Protein AF-A0A919UBG7-F1 (afdb_monomer_lite)

pLDDT: mean 87.32, std 10.11, range [52.06, 95.25]

Foldseek 3Di:
DLVVLVVQLVVLQVQLVVLVVQLVCCVVVVPVVSVVVSVVSNVSSVVSNVVSVVVNVVVVVVD

Structure (mmCIF, N/CA/C/O backbone):
data_AF-A0A919UBG7-F1
#
_entry.id   AF-A0A919UBG7-F1
#
loop_
_atom_site.group_PDB
_atom_site.id
_atom_site.type_symbol
_atom_site.label_atom_id
_atom_site.label_alt_id
_atom_site.label_comp_id
_atom_site.label_asym_id
_atom_site.label_entity_id
_atom_site.label_seq_id
_atom_site.pdbx_PDB_ins_code
_atom_site.Cartn_x
_atom_site.Cartn_y
_atom_site.Cartn_z
_atom_site.occupancy
_a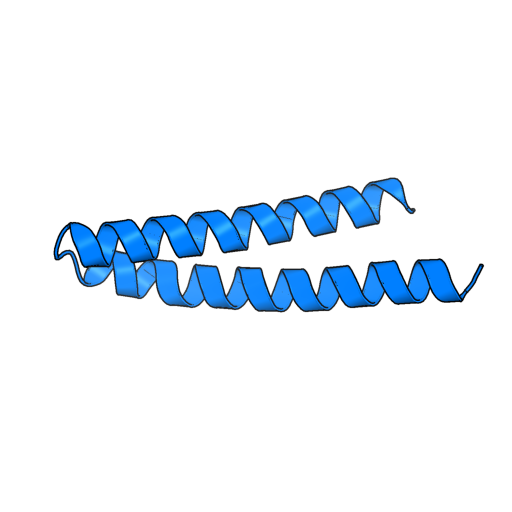tom_site.B_iso_or_equiv
_atom_site.auth_seq_id
_atom_site.auth_comp_id
_atom_site.auth_asym_id
_atom_site.auth_atom_id
_atom_site.pdbx_PDB_model_num
ATOM 1 N N . MET A 1 1 ? -13.973 8.881 19.153 1.00 58.00 1 MET A N 1
ATOM 2 C CA . MET A 1 1 ? -14.049 7.406 18.989 1.00 58.00 1 MET A CA 1
ATOM 3 C C . MET A 1 1 ? -14.452 7.004 17.564 1.00 58.00 1 MET A C 1
ATOM 5 O O . MET A 1 1 ? -13.626 6.436 16.861 1.00 58.00 1 MET A O 1
ATOM 9 N N . ALA A 1 2 ? -15.688 7.270 17.106 1.00 64.12 2 ALA A N 1
ATOM 10 C CA . ALA A 1 2 ? -16.139 6.860 15.760 1.00 64.12 2 ALA A CA 1
ATOM 11 C C . ALA A 1 2 ? -15.547 7.718 14.619 1.00 64.12 2 ALA A C 1
ATOM 13 O O . ALA A 1 2 ? -15.182 7.183 13.572 1.00 64.12 2 ALA A O 1
ATOM 14 N N . GLU A 1 3 ? -15.399 9.026 14.847 1.00 73.94 3 GLU A N 1
ATOM 15 C CA . GLU A 1 3 ? -14.742 9.968 13.926 1.00 73.94 3 GLU A CA 1
ATOM 16 C C . GLU A 1 3 ? -13.265 9.595 13.691 1.00 73.94 3 GLU A C 1
ATOM 18 O O . GLU A 1 3 ? -12.810 9.497 12.553 1.00 73.94 3 GLU A O 1
ATOM 23 N N . ASP A 1 4 ? -12.533 9.284 14.766 1.00 77.62 4 ASP A N 1
ATOM 24 C CA . ASP A 1 4 ? -11.114 8.900 14.707 1.00 77.62 4 ASP A CA 1
ATOM 25 C C . ASP A 1 4 ? -10.909 7.602 13.921 1.00 77.62 4 ASP A C 1
ATOM 27 O O . ASP A 1 4 ? -9.984 7.484 13.117 1.00 77.62 4 ASP A O 1
ATOM 31 N N . ALA A 1 5 ? -11.809 6.631 14.104 1.00 72.88 5 ALA A N 1
ATOM 32 C CA . ALA A 1 5 ? -11.782 5.375 13.365 1.00 72.88 5 ALA A CA 1
ATOM 33 C C . ALA A 1 5 ? -12.056 5.588 11.865 1.00 72.88 5 ALA A C 1
ATOM 35 O O . ALA A 1 5 ? -11.384 4.974 11.033 1.00 72.88 5 ALA A O 1
ATOM 36 N N . ARG A 1 6 ? -12.977 6.497 11.505 1.00 78.19 6 ARG A N 1
ATOM 37 C CA . ARG A 1 6 ? -13.217 6.890 10.105 1.00 78.19 6 ARG A CA 1
ATOM 38 C C . ARG A 1 6 ? -12.026 7.621 9.496 1.00 78.19 6 ARG A C 1
ATOM 40 O O . ARG A 1 6 ? -11.638 7.284 8.381 1.00 78.19 6 ARG A O 1
ATOM 47 N N . LYS A 1 7 ? -11.408 8.566 10.214 1.00 84.38 7 LYS A N 1
ATOM 48 C CA . LYS A 1 7 ? -10.186 9.246 9.748 1.00 84.38 7 LYS A CA 1
ATOM 49 C C . LYS A 1 7 ? -9.055 8.248 9.516 1.00 84.38 7 LYS A C 1
ATOM 51 O O . LYS A 1 7 ? -8.428 8.269 8.463 1.00 84.38 7 LYS A O 1
ATOM 56 N N . LYS A 1 8 ? -8.842 7.314 10.446 1.00 84.50 8 LYS A N 1
ATOM 57 C CA . LYS A 1 8 ? -7.811 6.272 10.316 1.00 84.50 8 LYS A CA 1
ATOM 58 C C . LYS A 1 8 ? -8.081 5.344 9.128 1.00 84.50 8 LYS A C 1
ATOM 60 O O . LYS A 1 8 ? -7.148 4.991 8.415 1.00 84.50 8 LYS A O 1
ATOM 65 N N . LEU A 1 9 ? -9.343 4.988 8.881 1.00 88.44 9 LEU A N 1
ATOM 66 C CA . LEU A 1 9 ? -9.754 4.239 7.690 1.00 88.44 9 LEU A CA 1
ATOM 67 C C . LEU A 1 9 ? -9.465 5.022 6.399 1.00 88.44 9 LEU A C 1
ATOM 69 O O . LEU A 1 9 ? -8.931 4.456 5.448 1.00 88.44 9 LEU A O 1
ATOM 73 N N . ALA A 1 10 ? -9.789 6.318 6.374 1.00 90.56 10 ALA A N 1
ATOM 74 C CA . ALA A 1 10 ? -9.535 7.188 5.229 1.00 90.56 10 ALA A CA 1
ATOM 75 C C . ALA A 1 10 ? -8.035 7.296 4.916 1.00 90.56 10 ALA A C 1
ATOM 77 O O . ALA A 1 10 ? -7.657 7.171 3.755 1.00 90.56 10 ALA A O 1
ATOM 78 N N . VAL A 1 11 ? -7.180 7.424 5.937 1.00 93.31 11 VAL A N 1
ATOM 79 C CA . VAL A 1 11 ? -5.716 7.432 5.767 1.00 93.31 11 VAL A CA 1
ATOM 80 C C . VAL A 1 11 ? -5.234 6.147 5.097 1.00 93.31 11 VAL A C 1
ATOM 82 O O . VAL A 1 11 ? -4.548 6.211 4.083 1.00 93.31 11 VAL A O 1
ATOM 85 N N . TRP A 1 12 ? -5.638 4.975 5.595 1.00 93.62 12 TRP A N 1
ATOM 86 C CA . TRP A 1 12 ? -5.234 3.703 4.980 1.00 93.62 12 TRP A CA 1
ATOM 87 C C . TRP A 1 12 ? -5.743 3.542 3.550 1.00 93.62 12 TRP A C 1
ATOM 89 O O . TRP A 1 12 ? -5.048 2.985 2.702 1.00 93.62 12 TRP A O 1
ATOM 99 N N . ARG A 1 13 ? -6.934 4.072 3.263 1.00 92.50 13 ARG A N 1
ATOM 100 C CA . ARG A 1 13 ? -7.498 4.072 1.913 1.00 92.50 13 ARG A CA 1
ATOM 101 C C . ARG A 1 13 ? -6.668 4.934 0.965 1.00 92.50 13 ARG A C 1
ATOM 103 O O . ARG A 1 13 ? -6.408 4.503 -0.151 1.00 92.50 13 ARG A O 1
ATOM 110 N N . ILE A 1 14 ? -6.221 6.106 1.417 1.00 94.44 14 ILE A N 1
ATOM 111 C CA . ILE A 1 14 ? -5.330 6.982 0.644 1.00 94.44 14 ILE A CA 1
ATOM 112 C C . ILE A 1 14 ? -3.998 6.278 0.382 1.00 94.44 14 ILE A C 1
ATOM 114 O O . ILE A 1 14 ? -3.563 6.237 -0.762 1.00 94.44 14 ILE A O 1
ATOM 118 N N . VAL A 1 15 ? -3.386 5.661 1.397 1.00 93.06 15 VAL A N 1
ATOM 119 C CA . VAL A 1 15 ? -2.114 4.930 1.236 1.00 93.06 15 VAL A CA 1
ATOM 120 C C . VAL A 1 15 ? -2.239 3.814 0.193 1.00 93.06 15 VAL A C 1
ATOM 122 O O . VAL A 1 15 ? -1.391 3.706 -0.690 1.00 93.06 15 VAL A O 1
ATOM 125 N N . ALA A 1 16 ? -3.316 3.023 0.246 1.00 93.31 16 ALA A N 1
ATOM 126 C CA . ALA A 1 16 ? -3.568 1.970 -0.738 1.00 93.31 16 ALA A CA 1
ATOM 127 C C . ALA A 1 16 ? -3.727 2.529 -2.162 1.00 93.31 16 ALA A C 1
ATOM 129 O O . ALA A 1 16 ? -3.168 1.975 -3.106 1.00 93.31 16 ALA A O 1
ATOM 130 N N . LEU A 1 17 ? -4.460 3.638 -2.316 1.00 94.06 17 LEU A N 1
ATOM 131 C CA . LEU A 1 17 ? -4.672 4.285 -3.613 1.00 94.06 17 LEU A CA 1
ATOM 132 C C . LEU A 1 17 ? -3.381 4.880 -4.179 1.00 94.06 17 LEU A C 1
ATOM 134 O O . LEU A 1 17 ? -3.104 4.697 -5.358 1.00 94.06 17 LEU A O 1
ATOM 138 N N . VAL A 1 18 ? -2.573 5.543 -3.351 1.00 94.19 18 VAL A N 1
ATOM 139 C CA . VAL A 1 18 ? -1.269 6.086 -3.762 1.00 94.19 18 VAL A CA 1
ATOM 140 C C . VAL A 1 18 ? -0.344 4.961 -4.227 1.00 94.19 18 VAL A C 1
ATOM 142 O O . VAL A 1 18 ? 0.272 5.078 -5.283 1.00 94.19 18 VAL A O 1
ATOM 145 N N . GLY A 1 19 ? -0.302 3.848 -3.488 1.00 91.94 19 GLY A N 1
ATOM 146 C CA . GLY A 1 19 ? 0.412 2.642 -3.904 1.00 91.94 19 GLY A CA 1
ATOM 147 C C . GLY A 1 19 ? -0.045 2.122 -5.269 1.00 91.94 19 GLY A C 1
ATOM 148 O O . GLY A 1 19 ? 0.774 1.849 -6.147 1.00 91.94 19 GLY A O 1
ATOM 149 N N . LEU A 1 20 ? -1.357 2.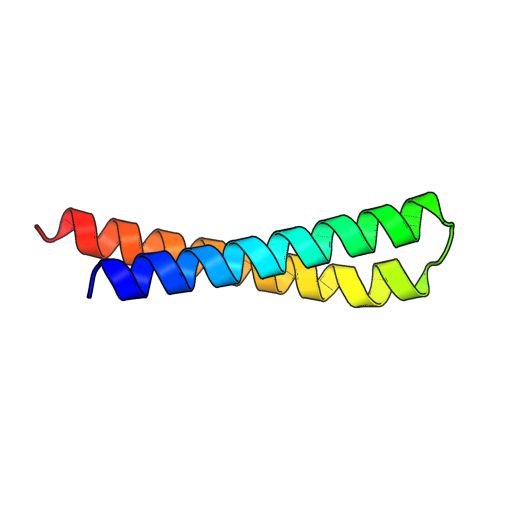008 -5.466 1.00 93.56 20 LEU A N 1
ATOM 150 C CA . LEU A 1 20 ? -1.921 1.497 -6.711 1.00 93.56 20 LEU A CA 1
ATOM 151 C C . LEU A 1 20 ? -1.596 2.410 -7.901 1.00 93.56 20 LEU A C 1
ATOM 153 O O . LEU A 1 20 ? -1.161 1.927 -8.943 1.00 93.56 20 LEU A O 1
ATOM 157 N N . VAL A 1 21 ? -1.777 3.723 -7.736 1.00 94.75 21 VAL A N 1
ATOM 158 C CA . VAL A 1 21 ? -1.480 4.720 -8.775 1.00 94.75 21 VAL A CA 1
ATOM 159 C C . VAL A 1 21 ? 0.007 4.709 -9.121 1.00 94.75 21 VAL A C 1
ATOM 161 O O . VAL A 1 21 ? 0.351 4.720 -10.299 1.00 94.75 21 VAL A O 1
ATOM 164 N N . GLY A 1 22 ? 0.887 4.624 -8.122 1.00 92.81 22 GLY A N 1
ATOM 165 C CA . GLY A 1 22 ? 2.329 4.541 -8.346 1.00 92.81 22 GLY A CA 1
ATOM 166 C C . GLY A 1 22 ? 2.754 3.268 -9.086 1.00 92.81 22 GLY A C 1
ATOM 167 O O . GLY A 1 22 ? 3.593 3.340 -9.982 1.00 92.81 22 GLY A O 1
ATOM 168 N N . ASN A 1 23 ? 2.130 2.120 -8.795 1.00 92.06 23 ASN A N 1
ATOM 169 C CA . ASN A 1 23 ? 2.338 0.895 -9.581 1.00 92.06 23 ASN A CA 1
ATOM 170 C C . ASN A 1 23 ? 1.857 1.047 -11.019 1.00 92.06 23 ASN A C 1
ATOM 172 O O . ASN A 1 23 ? 2.579 0.688 -11.943 1.00 92.06 23 ASN A O 1
ATOM 176 N N . ALA A 1 24 ? 0.646 1.571 -11.213 1.00 92.25 24 A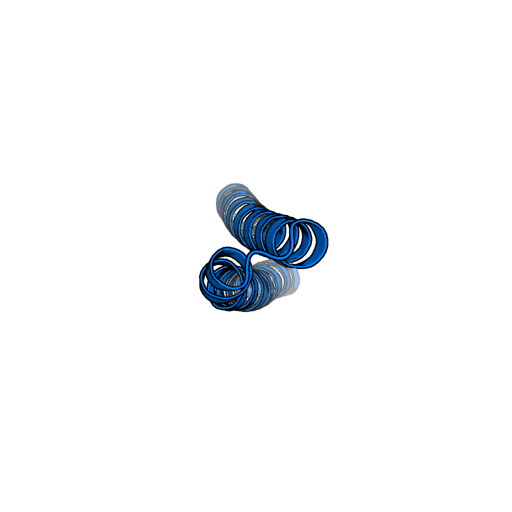LA A N 1
ATOM 177 C CA . ALA A 1 24 ? 0.089 1.768 -12.545 1.00 92.25 24 ALA A CA 1
ATOM 178 C C . ALA A 1 24 ? 0.981 2.697 -13.379 1.00 92.25 24 ALA A C 1
ATOM 180 O O . ALA A 1 24 ? 1.267 2.390 -14.529 1.00 92.25 24 ALA A O 1
ATOM 181 N N . ALA A 1 25 ? 1.487 3.780 -12.782 1.00 94.06 25 ALA A N 1
ATOM 182 C CA . ALA A 1 25 ? 2.441 4.674 -13.427 1.00 94.06 25 ALA A CA 1
ATOM 183 C C . ALA A 1 25 ? 3.765 3.970 -13.769 1.00 94.06 25 ALA A C 1
ATOM 185 O O . ALA A 1 25 ? 4.274 4.154 -14.869 1.00 94.06 25 ALA A O 1
ATOM 186 N N . GLY A 1 26 ? 4.299 3.137 -12.868 1.00 92.31 26 GLY A N 1
ATOM 187 C CA . GLY A 1 26 ? 5.510 2.350 -13.121 1.00 92.31 26 GLY A CA 1
ATOM 188 C C . GLY A 1 26 ? 5.351 1.339 -14.258 1.00 92.31 26 GLY A C 1
ATOM 189 O O . GLY A 1 26 ? 6.246 1.212 -15.085 1.00 92.31 26 GLY A O 1
ATOM 190 N N . ILE A 1 27 ? 4.199 0.671 -14.344 1.00 93.19 27 ILE A N 1
ATOM 191 C CA . ILE A 1 27 ? 3.891 -0.285 -15.418 1.00 93.19 27 ILE A CA 1
ATOM 192 C C . ILE A 1 27 ? 3.664 0.441 -16.751 1.00 93.19 27 ILE A C 1
ATOM 194 O O . ILE A 1 27 ? 4.217 0.039 -17.767 1.00 93.19 27 ILE A O 1
ATOM 198 N N . LEU A 1 28 ? 2.869 1.515 -16.757 1.00 95.25 28 LEU A N 1
ATOM 199 C CA . LEU A 1 28 ? 2.546 2.267 -17.976 1.00 95.25 28 LEU A CA 1
ATOM 200 C C . LEU A 1 28 ? 3.745 3.046 -18.526 1.00 95.25 28 LEU A C 1
ATOM 202 O O . LEU A 1 28 ? 3.858 3.216 -19.735 1.00 95.25 28 LEU A O 1
ATOM 206 N N . GLY A 1 29 ? 4.613 3.539 -17.643 1.00 93.44 29 GLY A N 1
ATOM 207 C CA . GLY A 1 29 ? 5.826 4.265 -18.009 1.00 93.44 29 GLY A CA 1
ATOM 208 C C . GLY A 1 29 ? 7.042 3.374 -18.257 1.00 93.44 29 GLY A C 1
ATOM 209 O O . GLY A 1 29 ? 8.108 3.914 -18.529 1.00 93.44 29 GLY A O 1
ATOM 210 N N . ASP A 1 30 ? 6.902 2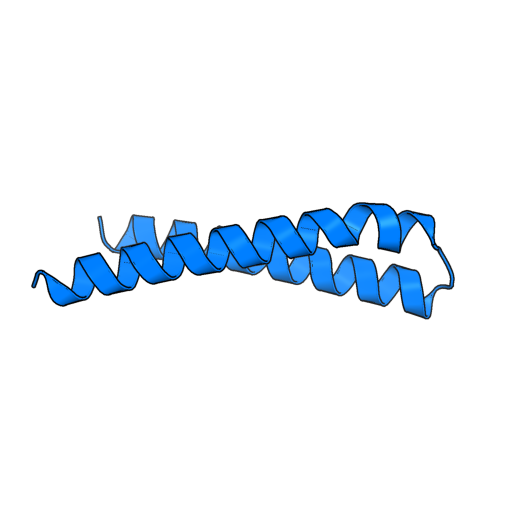.051 -18.120 1.00 92.81 30 ASP A N 1
ATOM 211 C CA . ASP A 1 30 ? 7.996 1.075 -18.206 1.00 92.81 30 ASP A CA 1
ATOM 212 C C . ASP A 1 30 ? 9.183 1.427 -17.282 1.00 92.81 30 ASP A C 1
ATOM 214 O O . ASP A 1 30 ? 10.355 1.378 -17.651 1.00 92.81 30 ASP A O 1
ATOM 218 N N . VAL A 1 31 ? 8.862 1.835 -16.045 1.00 94.81 31 VAL A N 1
ATOM 219 C CA . VAL A 1 31 ? 9.822 2.188 -14.988 1.00 94.81 31 VAL A CA 1
ATOM 220 C C . VAL A 1 31 ? 9.721 1.156 -13.856 1.00 94.81 31 VAL A C 1
ATOM 222 O O . VAL A 1 31 ? 8.987 1.367 -12.882 1.00 94.81 31 VAL A O 1
ATOM 225 N N . PRO A 1 32 ? 10.489 0.048 -13.911 1.00 89.06 32 PRO A N 1
ATOM 226 C CA . PRO A 1 32 ? 10.358 -1.071 -12.973 1.00 89.06 32 PRO A CA 1
ATOM 227 C C . PRO A 1 32 ? 10.595 -0.676 -11.513 1.00 89.06 32 PRO A C 1
ATOM 229 O O . PRO A 1 32 ? 9.992 -1.241 -10.603 1.00 89.06 32 PRO A O 1
ATOM 232 N N . ILE A 1 33 ? 11.453 0.323 -11.285 1.00 93.25 33 ILE A N 1
ATOM 233 C CA . ILE A 1 33 ? 11.798 0.826 -9.949 1.00 93.25 33 ILE A CA 1
ATOM 234 C C . ILE A 1 33 ? 10.572 1.429 -9.253 1.00 93.25 33 ILE A C 1
ATOM 236 O O . ILE A 1 33 ? 10.388 1.217 -8.055 1.00 93.25 33 ILE A O 1
ATOM 240 N N . LEU A 1 34 ? 9.701 2.133 -9.987 1.00 90.12 34 LEU A N 1
ATOM 241 C CA . LEU A 1 34 ? 8.474 2.690 -9.414 1.00 90.12 34 LEU A CA 1
ATOM 242 C C . LEU A 1 34 ? 7.541 1.570 -8.957 1.00 90.12 34 LEU A C 1
ATOM 244 O O . LEU A 1 34 ? 7.069 1.590 -7.822 1.00 90.12 34 LEU A O 1
ATOM 248 N N . THR A 1 35 ? 7.343 0.552 -9.790 1.00 91.56 35 THR A N 1
ATOM 249 C CA . THR A 1 35 ? 6.549 -0.631 -9.439 1.00 91.56 35 THR A CA 1
ATOM 250 C C . THR A 1 35 ? 7.127 -1.333 -8.206 1.00 91.56 35 THR A C 1
ATOM 252 O O . THR A 1 35 ? 6.391 -1.664 -7.279 1.00 91.56 35 THR A O 1
ATOM 255 N N . LEU A 1 36 ? 8.455 -1.476 -8.125 1.00 93.00 36 LEU A N 1
ATOM 256 C CA . LEU A 1 36 ? 9.131 -2.120 -6.994 1.00 93.00 36 LEU A CA 1
ATOM 257 C C . LEU A 1 36 ? 8.922 -1.374 -5.666 1.00 93.00 36 LEU A C 1
ATOM 259 O O . LEU A 1 36 ? 8.776 -2.002 -4.620 1.00 93.00 36 LEU A O 1
ATOM 263 N N . ILE A 1 37 ? 8.896 -0.039 -5.706 1.00 93.75 37 ILE A N 1
ATOM 264 C CA . ILE A 1 37 ? 8.690 0.809 -4.523 1.00 93.75 37 ILE A CA 1
ATOM 265 C C . ILE A 1 37 ? 7.211 0.847 -4.135 1.00 93.75 37 ILE A C 1
ATOM 267 O O . ILE A 1 37 ? 6.866 0.737 -2.959 1.00 93.75 37 ILE A O 1
ATOM 271 N N . PHE A 1 38 ? 6.312 0.996 -5.105 1.00 92.88 38 PHE A N 1
ATOM 272 C CA . PHE A 1 38 ? 4.894 1.184 -4.823 1.00 92.88 38 PHE A CA 1
ATOM 273 C C . PHE A 1 38 ? 4.144 -0.131 -4.569 1.00 92.88 38 PHE A C 1
ATOM 275 O O . PHE A 1 38 ? 3.098 -0.118 -3.912 1.00 92.88 38 PHE A O 1
ATOM 282 N N . ALA A 1 39 ? 4.643 -1.283 -5.029 1.00 90.69 39 ALA A N 1
ATOM 283 C CA . ALA A 1 39 ? 4.080 -2.603 -4.721 1.00 90.69 39 ALA A CA 1
ATOM 284 C C . ALA A 1 39 ? 3.952 -2.859 -3.204 1.00 90.69 39 ALA A C 1
ATOM 286 O O . ALA A 1 39 ? 2.827 -3.090 -2.741 1.00 90.69 39 ALA A O 1
ATOM 287 N N . PRO A 1 40 ? 5.019 -2.734 -2.387 1.00 93.88 40 PRO A N 1
ATOM 288 C CA . PRO A 1 40 ? 4.904 -2.891 -0.941 1.00 93.88 40 PRO A CA 1
ATOM 289 C C . PRO A 1 40 ? 4.030 -1.804 -0.301 1.00 93.88 40 PRO A C 1
ATOM 291 O O . PRO A 1 40 ? 3.273 -2.109 0.619 1.00 93.88 40 PRO A O 1
ATOM 294 N N . VAL A 1 41 ? 4.042 -0.564 -0.812 1.00 92.56 41 VAL A N 1
ATOM 295 C CA . VAL A 1 41 ? 3.156 0.516 -0.324 1.00 92.56 41 VAL A CA 1
ATOM 296 C C . VAL A 1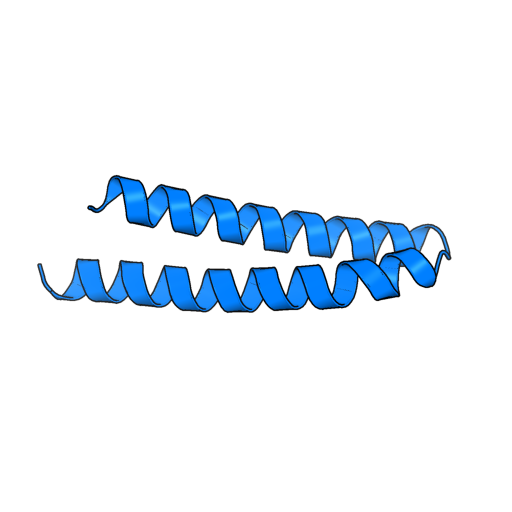 41 ? 1.681 0.150 -0.512 1.00 92.56 41 VAL A C 1
ATOM 298 O O . VAL A 1 41 ? 0.875 0.322 0.403 1.00 92.56 41 VAL A O 1
ATOM 301 N N . THR A 1 42 ? 1.331 -0.420 -1.667 1.00 93.62 42 THR A N 1
ATOM 302 C CA . THR A 1 42 ? -0.029 -0.902 -1.958 1.00 93.62 42 THR A CA 1
ATOM 303 C C . THR A 1 42 ? -0.426 -2.015 -0.999 1.00 93.62 42 THR A C 1
ATOM 305 O O . THR A 1 42 ? -1.529 -2.001 -0.452 1.00 93.62 42 THR A O 1
ATOM 308 N N . MET A 1 43 ? 0.489 -2.954 -0.748 1.00 93.56 43 MET A N 1
ATOM 309 C CA . MET A 1 43 ? 0.252 -4.084 0.145 1.00 93.56 43 MET A CA 1
ATOM 310 C C . MET A 1 43 ? 0.022 -3.620 1.591 1.00 93.56 43 MET A C 1
ATOM 312 O O . MET A 1 43 ? -0.962 -4.007 2.222 1.00 93.56 43 MET A O 1
ATOM 316 N N . VAL A 1 44 ? 0.872 -2.720 2.093 1.00 94.38 44 VAL A N 1
ATOM 317 C CA . VAL A 1 44 ? 0.736 -2.108 3.423 1.00 94.38 44 VAL A CA 1
ATOM 318 C C . VAL A 1 44 ? -0.572 -1.322 3.533 1.00 94.38 44 VAL A C 1
ATOM 320 O O . VAL A 1 44 ? -1.296 -1.463 4.521 1.00 94.38 44 VAL A O 1
ATOM 323 N N . GLY A 1 45 ? -0.920 -0.548 2.503 1.00 92.38 45 GLY A N 1
ATOM 324 C CA . GLY A 1 45 ? -2.192 0.166 2.425 1.00 92.38 45 GLY A CA 1
ATOM 325 C C . GLY A 1 45 ? -3.399 -0.771 2.504 1.00 92.38 45 GLY A C 1
ATOM 326 O O . GLY A 1 45 ? -4.310 -0.533 3.298 1.00 92.38 45 GLY A O 1
ATOM 327 N N . ALA A 1 46 ? -3.393 -1.864 1.738 1.00 93.00 46 ALA A N 1
ATOM 328 C CA . ALA A 1 46 ? -4.476 -2.847 1.713 1.00 93.00 46 ALA A CA 1
ATOM 329 C C . ALA A 1 46 ? -4.642 -3.571 3.060 1.00 93.00 46 ALA A C 1
ATOM 331 O O . ALA A 1 46 ? -5.760 -3.680 3.574 1.00 93.00 46 ALA A O 1
ATOM 332 N N . VAL A 1 47 ? -3.538 -4.013 3.671 1.00 93.94 47 VAL A N 1
ATOM 333 C CA . VAL A 1 47 ? -3.550 -4.671 4.988 1.00 93.94 47 VAL A CA 1
ATOM 334 C C . VAL A 1 47 ? -4.032 -3.706 6.071 1.00 93.94 47 VAL A C 1
ATOM 336 O O . VAL A 1 47 ? -4.918 -4.044 6.861 1.00 93.94 47 VAL A O 1
ATOM 339 N N . GLY A 1 48 ? -3.509 -2.479 6.091 1.00 91.94 48 GLY A N 1
ATOM 340 C CA . GLY A 1 48 ? -3.938 -1.452 7.035 1.00 91.94 48 GLY A CA 1
ATOM 341 C C . GLY A 1 48 ? -5.419 -1.097 6.882 1.00 91.94 48 GLY A C 1
ATOM 342 O O . GLY A 1 48 ? -6.125 -0.952 7.886 1.00 91.94 48 GLY A O 1
ATOM 343 N N . LEU A 1 49 ? -5.919 -1.047 5.643 1.00 92.81 49 LEU A N 1
ATOM 344 C CA . LEU A 1 49 ? -7.328 -0.807 5.341 1.00 92.81 49 LEU A CA 1
ATOM 345 C C . LEU A 1 49 ? -8.217 -1.953 5.838 1.00 92.81 49 LEU A C 1
ATOM 347 O O . LEU A 1 49 ? -9.252 -1.689 6.451 1.00 92.81 49 LEU A O 1
ATOM 351 N N . LEU A 1 50 ? -7.809 -3.210 5.637 1.00 92.81 50 LEU A N 1
ATOM 352 C CA . LEU A 1 50 ? -8.498 -4.399 6.154 1.00 92.81 50 LEU A CA 1
ATOM 353 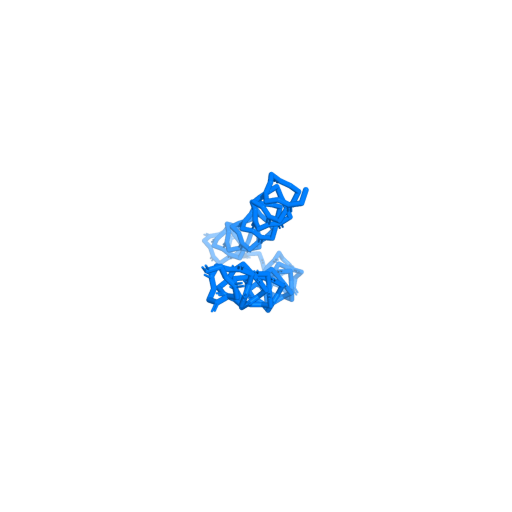C C . LEU A 1 50 ? -8.601 -4.375 7.683 1.00 92.81 50 LEU A C 1
ATOM 355 O O . LEU A 1 50 ? -9.691 -4.537 8.237 1.00 92.81 50 LEU A O 1
ATOM 359 N N . ILE A 1 51 ? -7.487 -4.110 8.370 1.00 91.12 51 ILE A N 1
ATOM 360 C CA . ILE A 1 51 ? -7.452 -4.028 9.835 1.00 91.12 51 ILE A CA 1
ATOM 361 C C . ILE A 1 51 ? -8.352 -2.890 10.328 1.00 91.12 51 ILE A C 1
ATOM 363 O O . ILE A 1 51 ? -9.146 -3.081 11.252 1.00 91.12 51 ILE A O 1
ATOM 367 N N . ALA A 1 52 ? -8.257 -1.707 9.717 1.00 89.25 52 ALA A N 1
ATOM 368 C CA . ALA A 1 52 ? -9.084 -0.562 10.085 1.00 89.25 52 ALA A CA 1
ATOM 369 C C . ALA A 1 52 ? -10.580 -0.837 9.854 1.00 89.25 52 ALA A C 1
ATOM 371 O O . ALA A 1 52 ? -11.389 -0.546 10.736 1.00 89.25 52 ALA A O 1
ATOM 372 N N . ASN A 1 53 ? -10.948 -1.476 8.739 1.00 88.56 53 ASN A N 1
ATOM 373 C CA . ASN A 1 53 ? -12.329 -1.880 8.463 1.00 88.56 53 ASN A CA 1
ATOM 374 C C . ASN A 1 53 ? -12.855 -2.869 9.505 1.00 88.56 53 ASN A C 1
ATOM 376 O O . ASN A 1 53 ? -13.979 -2.722 9.986 1.00 88.56 53 ASN A O 1
ATOM 380 N N . ASN A 1 54 ? -12.043 -3.853 9.892 1.00 87.88 54 ASN A N 1
ATOM 381 C CA . ASN A 1 54 ? -12.423 -4.824 10.914 1.00 87.88 54 ASN A CA 1
ATOM 382 C C . ASN A 1 54 ? -12.658 -4.152 12.272 1.00 87.88 54 ASN A C 1
ATOM 384 O O . ASN A 1 54 ? -13.650 -4.455 12.935 1.00 87.88 54 ASN A O 1
ATOM 388 N N . LYS A 1 55 ? -11.818 -3.181 12.656 1.00 83.19 55 LYS A N 1
ATOM 389 C CA . LYS A 1 55 ? -12.011 -2.403 13.891 1.00 83.19 55 LYS A CA 1
ATOM 390 C C . LYS A 1 55 ? -13.292 -1.565 13.860 1.00 83.19 55 LYS A C 1
ATOM 392 O O . LYS A 1 55 ? -14.024 -1.552 14.846 1.00 83.19 55 LYS A O 1
ATOM 397 N N . VAL A 1 56 ? -13.599 -0.914 12.735 1.00 82.56 56 VAL A N 1
ATOM 398 C CA . VAL A 1 56 ? -14.849 -0.147 12.565 1.00 82.56 56 VAL A CA 1
ATOM 399 C C . VAL A 1 56 ? -16.073 -1.066 12.662 1.00 82.56 56 VAL A C 1
ATOM 401 O O . VAL A 1 56 ? -17.017 -0.749 13.384 1.00 82.56 56 VAL A O 1
ATOM 404 N N . LYS A 1 57 ? -16.048 -2.234 12.004 1.00 82.38 57 LYS A N 1
ATOM 405 C CA . LYS A 1 57 ? -17.135 -3.228 12.074 1.00 82.38 57 LYS A CA 1
ATOM 406 C C . LYS A 1 57 ? -17.346 -3.762 13.493 1.00 82.38 57 LYS A C 1
ATOM 408 O O . LYS A 1 57 ? -18.485 -3.872 13.936 1.00 82.38 57 LYS A O 1
ATOM 413 N N . GLN A 1 58 ? -16.271 -4.065 14.220 1.00 81.62 58 GLN A N 1
ATOM 414 C CA . GLN A 1 58 ? -16.355 -4.510 15.615 1.00 81.62 58 GLN A CA 1
ATOM 415 C C . GLN A 1 58 ? -16.911 -3.422 16.542 1.00 81.62 58 GLN A C 1
ATOM 417 O O . GLN A 1 58 ? -17.705 -3.732 17.425 1.00 81.62 58 GLN A O 1
ATOM 422 N N . ALA A 1 59 ? -16.542 -2.156 16.325 1.00 73.50 59 ALA A N 1
ATOM 423 C CA . ALA A 1 59 ? -17.087 -1.032 17.083 1.00 73.50 59 ALA A CA 1
ATOM 424 C C . ALA A 1 59 ? -18.589 -0.819 16.823 1.00 73.50 59 ALA A C 1
ATOM 426 O O . ALA A 1 59 ? -19.316 -0.456 17.742 1.00 73.50 59 ALA A O 1
ATOM 427 N N . GLY A 1 60 ? -19.059 -1.071 15.596 1.00 70.19 60 GLY A N 1
ATOM 428 C CA . GLY A 1 60 ? -20.482 -1.010 15.247 1.00 70.19 60 GLY A CA 1
ATOM 429 C C . GLY A 1 60 ? -21.307 -2.184 15.781 1.00 70.19 60 GLY A C 1
ATOM 430 O O . GLY A 1 60 ? -22.463 -1.993 16.117 1.00 70.19 60 GLY A O 1
ATOM 431 N N . ARG A 1 61 ? -20.717 -3.382 15.901 1.00 66.38 61 ARG A N 1
ATOM 432 C CA . ARG A 1 61 ? -21.398 -4.603 16.379 1.00 66.38 61 ARG A CA 1
ATOM 433 C C . ARG A 1 61 ? -21.505 -4.695 17.915 1.00 66.38 61 ARG A C 1
ATOM 435 O O . ARG A 1 61 ? -22.160 -5.596 18.418 1.00 66.38 61 ARG A O 1
ATOM 442 N N . ARG A 1 62 ? -20.826 -3.807 18.654 1.00 59.00 62 ARG A N 1
ATOM 443 C CA . ARG A 1 62 ? -20.892 -3.688 20.128 1.00 59.00 62 ARG A CA 1
ATOM 444 C C . ARG A 1 62 ? -21.855 -2.590 20.614 1.00 59.00 62 ARG A C 1
ATOM 446 O O . ARG A 1 62 ? -21.892 -2.327 21.813 1.00 59.00 62 ARG A O 1
ATOM 453 N N . ARG A 1 63 ? -22.559 -1.920 19.699 1.00 52.06 63 ARG A N 1
ATOM 454 C CA . ARG A 1 63 ? -23.676 -1.010 19.988 1.00 52.06 63 ARG A CA 1
ATOM 455 C C . ARG A 1 63 ? -24.979 -1.699 19.629 1.00 52.06 63 ARG A C 1
ATOM 457 O O . ARG A 1 63 ? -25.976 -1.363 20.292 1.00 52.06 63 ARG A O 1
#

Sequence (63 aa):
MAEDARKKLAVWRIVALVGLVGNAAGILGDVPILTLIFAPVTMVGAVGLLIANNKVKQAGRRR

Secondary structure (DSSP, 8-state):
-HHHHHHHHHHHHHHHHHHHHHHHHHHHTT-HHHHHHHHHHHHHHHHHHHHHHHHHHHHHHT-

Radius of gyration: 14.47 Å; chains: 1; bounding box: 36×15×38 Å

Organism: NCBI:txid685454